Protein AF-C5LH92-F1 (afdb_monomer_lite)

InterPro domains:
  IPR007130 Diacylglycerol acyltransferase [PF03982] (2-164)

Secondary structure (DSSP, 8-state):
-HHHHHHTT-----HHHHHHHHHTT------S-HHHHTTSPP-SSEEEE--SS--HHHHHHHHTTS--B--EEEESHHHHS-B--TTHHHHHHHHHHH----PPBS-SSPPP----EEEE-PPBPPPTT--HHHHHHHHHHHHHHHHHHHGGGSTTTTTPEEEE-

Foldseek 3Di:
DVVVCVVVVNDDPDLVGLLVCVVVVDDDDDDQCPLPLLLDAQDLAAREDEQLPDLSVLVSCVVSPQHWDKAKDWPQPCVQARFDCPVSVVQVVCCVPVVDRDGDGPDPDGDPRDRGDMDIFDIHGDDPPDDSVNSSVVNVVRNQCSLVVCQCVGPSRVRYYYHYD

pLDDT: mean 87.43, std 8.65, range [61.41, 97.62]

Organism: Perkinsus marinus (strain ATCC 50983 / TXsc) (NCBI:txid423536)

Radius of gyration: 17.21 Å; chains: 1; bounding box: 37×38×48 Å

Sequence (165 aa):
MRELWLALGVIDAGRATCMRALQQGYSLTLVLGGTKEQLIPYSPTHDTIVCKSRRGFIYLARDAGKIPIVPCYCFGEQITYETSDFMLPLRQWLQHNLGLGMPLPKSVRPKHLKDFVVVVGAPLTWGEDDTVETMHAKYVSAVHDLFYKNRERYPDYAKRELVIQ

Structure (mmCIF, N/CA/C/O backbone):
data_AF-C5LH92-F1
#
_entry.id   AF-C5LH92-F1
#
loop_
_atom_site.group_PDB
_atom_site.id
_atom_site.type_symbol
_atom_site.label_atom_id
_atom_site.label_alt_id
_atom_site.label_comp_id
_atom_site.label_asym_id
_atom_site.label_entity_id
_atom_site.label_seq_id
_atom_site.pdbx_PDB_ins_code
_atom_site.Cartn_x
_atom_site.Cartn_y
_atom_site.Cartn_z
_atom_site.occupancy
_atom_site.B_iso_or_equiv
_atom_site.auth_seq_id
_atom_site.auth_comp_id
_atom_site.auth_asym_id
_atom_site.auth_atom_id
_atom_site.pdbx_PDB_model_num
ATOM 1 N N . MET A 1 1 ? -14.824 18.394 -11.584 1.00 61.41 1 MET A N 1
ATOM 2 C CA . MET A 1 1 ? -13.866 17.382 -11.082 1.00 61.41 1 MET A CA 1
ATOM 3 C C . MET A 1 1 ? -14.300 16.836 -9.727 1.00 61.41 1 MET A C 1
ATOM 5 O O . MET A 1 1 ? -14.717 15.694 -9.704 1.00 61.41 1 MET A O 1
ATOM 9 N N . ARG A 1 2 ? -14.304 17.617 -8.631 1.00 79.31 2 ARG A N 1
ATOM 10 C CA . ARG A 1 2 ? -14.705 17.116 -7.294 1.00 79.31 2 ARG A CA 1
ATOM 11 C C . ARG A 1 2 ? -16.082 16.439 -7.259 1.00 79.31 2 ARG A C 1
ATOM 13 O O . ARG A 1 2 ? -16.172 15.309 -6.809 1.00 79.31 2 ARG A O 1
ATOM 20 N N . GLU A 1 3 ? -17.122 17.098 -7.768 1.00 78.06 3 GLU A N 1
ATOM 21 C CA . GLU A 1 3 ? -18.490 16.543 -7.744 1.00 78.06 3 GLU A CA 1
ATOM 22 C C . GLU A 1 3 ? -18.627 15.254 -8.567 1.00 78.06 3 GLU A C 1
ATOM 24 O O . GLU A 1 3 ? -19.363 14.353 -8.188 1.00 78.06 3 GLU A O 1
ATOM 29 N N . LEU A 1 4 ? -17.855 15.123 -9.652 1.00 83.81 4 LEU A N 1
ATOM 30 C CA . LEU A 1 4 ? -17.790 13.884 -10.431 1.00 83.81 4 LEU A CA 1
ATOM 31 C C . LEU A 1 4 ? -17.155 12.753 -9.611 1.00 83.81 4 LEU A C 1
ATOM 33 O O . LEU A 1 4 ? -17.677 11.647 -9.591 1.00 83.81 4 LEU A O 1
ATOM 37 N N . TRP A 1 5 ? -16.057 13.034 -8.906 1.00 82.69 5 TRP A N 1
ATOM 38 C CA . TRP A 1 5 ? -15.400 12.065 -8.026 1.00 82.69 5 TRP A CA 1
ATOM 39 C C . TRP A 1 5 ? -16.310 11.625 -6.877 1.00 82.69 5 TRP A C 1
ATOM 41 O O . TRP A 1 5 ? -16.432 10.429 -6.637 1.00 82.69 5 TRP A O 1
ATOM 51 N N . LEU A 1 6 ? -17.022 12.561 -6.243 1.00 83.62 6 LEU A N 1
ATOM 52 C CA . LEU A 1 6 ? -18.004 12.245 -5.203 1.00 83.62 6 LEU A CA 1
ATOM 53 C C . LEU A 1 6 ? -19.165 11.402 -5.747 1.00 83.62 6 LEU A C 1
ATOM 55 O O . LEU A 1 6 ? -19.565 10.441 -5.097 1.00 83.62 6 LEU A O 1
ATOM 59 N N . ALA A 1 7 ? -19.659 11.703 -6.953 1.00 81.88 7 ALA A N 1
ATOM 60 C CA 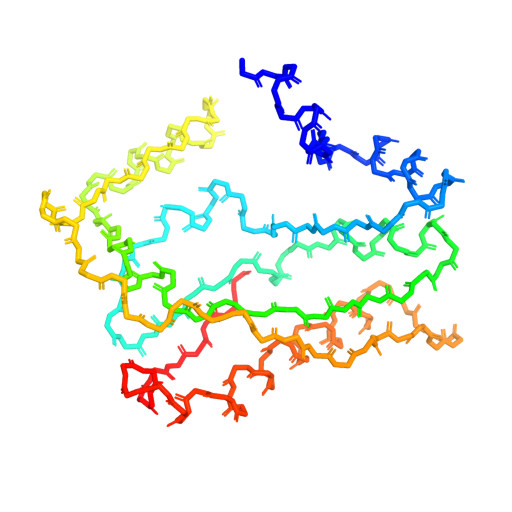. ALA A 1 7 ? -20.680 10.891 -7.617 1.00 81.88 7 ALA A CA 1
ATOM 61 C C . ALA A 1 7 ? -20.195 9.462 -7.929 1.00 81.88 7 ALA A C 1
ATOM 63 O O . ALA A 1 7 ? -20.995 8.532 -7.942 1.00 81.88 7 ALA A O 1
ATOM 64 N N . LEU A 1 8 ? -18.886 9.277 -8.130 1.00 86.06 8 LEU A N 1
ATOM 65 C CA . LEU A 1 8 ? -18.234 7.973 -8.295 1.00 86.06 8 LEU A CA 1
ATOM 66 C C . LEU A 1 8 ? -17.838 7.316 -6.956 1.00 86.06 8 LEU A C 1
ATOM 68 O O . LEU A 1 8 ? -17.176 6.281 -6.958 1.00 86.06 8 LEU A O 1
ATOM 72 N N . GLY A 1 9 ? -18.213 7.905 -5.815 1.00 85.62 9 GLY A N 1
ATOM 73 C CA . GLY A 1 9 ? -17.897 7.386 -4.480 1.00 85.62 9 GLY A CA 1
ATOM 74 C C . GLY A 1 9 ? -16.463 7.654 -4.009 1.00 85.62 9 GLY A C 1
ATOM 75 O O . GLY A 1 9 ? -16.046 7.129 -2.979 1.00 85.62 9 GLY A O 1
ATOM 76 N N . VAL A 1 10 ? -15.697 8.476 -4.729 1.00 89.31 10 VAL A N 1
ATOM 77 C CA . VAL A 1 10 ? -14.345 8.875 -4.331 1.00 89.31 10 VAL A CA 1
ATOM 78 C C . VAL A 1 10 ? -14.432 10.021 -3.331 1.00 89.31 10 VAL A C 1
ATOM 80 O O . VAL A 1 10 ? -14.891 11.120 -3.646 1.00 89.31 10 VAL A O 1
ATOM 83 N N . ILE A 1 11 ? -13.955 9.758 -2.119 1.00 91.19 11 ILE A N 1
ATOM 84 C CA . ILE A 1 11 ? -13.931 10.703 -1.002 1.00 91.19 11 ILE A CA 1
ATOM 85 C C . ILE A 1 11 ? -12.496 11.120 -0.671 1.00 91.19 11 ILE A C 1
ATOM 87 O O . ILE A 1 11 ? -11.529 10.475 -1.075 1.00 91.19 11 ILE A O 1
ATOM 91 N N . ASP A 1 12 ? -12.356 12.207 0.085 1.00 88.44 12 ASP A N 1
ATOM 92 C CA . ASP A 1 12 ? -11.061 12.621 0.619 1.00 88.44 12 ASP A CA 1
ATOM 93 C C . ASP A 1 12 ? -10.477 11.545 1.555 1.00 88.44 12 ASP A C 1
ATOM 95 O O . ASP A 1 12 ? -11.186 10.995 2.400 1.00 88.44 12 ASP A O 1
ATOM 99 N N . ALA A 1 13 ? -9.174 11.273 1.427 1.00 87.31 13 ALA A N 1
ATOM 100 C CA . ALA A 1 13 ? -8.470 10.259 2.219 1.00 87.31 13 ALA A CA 1
ATOM 101 C C . ALA A 1 13 ? -8.161 10.712 3.664 1.00 87.31 13 ALA A C 1
ATOM 103 O O . ALA A 1 13 ? -7.452 10.024 4.407 1.00 87.31 13 ALA A O 1
ATOM 104 N N . GLY A 1 14 ? -8.665 11.876 4.076 1.00 90.75 14 GLY A N 1
ATOM 105 C CA . GLY A 1 14 ? -8.557 12.396 5.425 1.00 90.75 14 GLY A CA 1
ATOM 106 C C . GLY A 1 14 ? -9.228 11.482 6.444 1.00 90.75 14 GLY A C 1
ATOM 107 O O . GLY A 1 14 ? -10.329 10.965 6.252 1.00 90.75 14 GLY A O 1
ATOM 108 N N . ARG A 1 15 ? -8.569 11.316 7.592 1.00 92.94 15 ARG A N 1
ATOM 109 C CA . ARG A 1 15 ? -8.987 10.387 8.650 1.00 92.94 15 ARG A CA 1
ATOM 110 C C . ARG A 1 15 ? -10.444 10.570 9.089 1.00 92.94 15 ARG A C 1
ATOM 112 O O . ARG A 1 15 ? -11.136 9.577 9.277 1.00 92.94 15 ARG A O 1
ATOM 119 N N . ALA A 1 16 ? -10.907 11.811 9.256 1.00 94.19 16 ALA A N 1
ATOM 120 C CA . ALA A 1 16 ? -12.280 12.096 9.680 1.00 94.19 16 ALA A CA 1
ATOM 121 C C . ALA A 1 16 ? -13.314 11.652 8.631 1.00 94.19 16 ALA A C 1
ATOM 123 O O . ALA A 1 16 ? -14.342 11.074 8.981 1.00 94.19 16 ALA A O 1
ATOM 124 N N . THR A 1 17 ? -13.016 11.882 7.351 1.00 94.50 17 THR A N 1
ATOM 125 C CA . THR A 1 17 ? -13.855 11.479 6.216 1.00 94.50 17 THR A CA 1
ATOM 126 C C . THR A 1 17 ? -13.931 9.960 6.119 1.00 94.50 17 THR A C 1
ATOM 128 O O . THR A 1 17 ? -15.026 9.399 6.096 1.00 94.50 17 THR A O 1
ATOM 131 N N . CYS A 1 18 ? -12.779 9.289 6.172 1.00 95.62 18 CYS A N 1
ATOM 132 C CA . CYS A 1 18 ? -12.702 7.833 6.170 1.00 95.62 18 CYS A CA 1
ATOM 133 C C . CYS A 1 18 ? -13.447 7.215 7.364 1.00 95.62 18 CYS A C 1
ATOM 135 O O . CYS A 1 18 ? -14.227 6.285 7.186 1.00 95.62 18 CYS A O 1
ATOM 137 N N . MET A 1 19 ? -13.265 7.749 8.577 1.00 95.81 19 MET A N 1
ATOM 138 C CA . MET A 1 19 ? -13.954 7.241 9.767 1.00 95.81 19 MET A CA 1
ATOM 139 C C . MET A 1 19 ? -15.475 7.369 9.641 1.00 95.81 19 MET A C 1
ATOM 141 O O . MET A 1 19 ? -16.197 6.428 9.955 1.00 95.81 19 MET A O 1
ATOM 145 N N . ARG A 1 20 ? -15.968 8.504 9.127 1.00 95.50 20 ARG A N 1
ATOM 146 C CA . ARG A 1 20 ? -17.402 8.704 8.882 1.00 95.50 20 ARG A CA 1
ATOM 147 C C . ARG A 1 20 ? -17.952 7.683 7.887 1.00 95.50 20 ARG A C 1
ATOM 149 O O . ARG A 1 20 ? -19.006 7.114 8.141 1.00 95.50 20 ARG A O 1
ATOM 156 N N . ALA A 1 21 ? -17.243 7.438 6.786 1.00 95.50 21 ALA A N 1
ATOM 157 C CA . ALA A 1 21 ? -17.661 6.454 5.791 1.00 95.50 21 ALA A CA 1
ATOM 158 C C . ALA A 1 21 ? -17.733 5.034 6.386 1.00 95.50 21 ALA A C 1
ATOM 160 O O . ALA A 1 21 ? -18.728 4.339 6.187 1.00 95.50 21 ALA A O 1
ATOM 161 N N . LEU A 1 22 ? -16.739 4.636 7.190 1.00 95.44 22 LEU A N 1
ATOM 162 C CA . LEU A 1 22 ? -16.749 3.347 7.896 1.00 95.44 22 LEU A CA 1
ATOM 163 C C . LEU A 1 22 ? -17.920 3.241 8.885 1.00 95.44 22 LEU A C 1
ATOM 165 O O . LEU A 1 22 ? -18.612 2.228 8.912 1.00 95.44 22 LEU A O 1
ATOM 169 N N . GLN A 1 23 ? -18.195 4.298 9.657 1.00 93.94 23 GLN A N 1
ATOM 170 C CA . GLN A 1 23 ? -19.330 4.350 10.592 1.00 93.94 23 GLN A CA 1
ATOM 171 C C . GLN A 1 23 ? -20.692 4.266 9.890 1.00 93.94 23 GLN A C 1
ATOM 173 O O . GLN A 1 23 ? -21.656 3.779 10.471 1.00 93.94 23 GLN A O 1
ATOM 178 N N . GLN A 1 24 ? -20.775 4.724 8.641 1.00 94.88 24 GLN A N 1
ATOM 179 C CA . GLN A 1 24 ? -21.964 4.606 7.796 1.00 94.88 24 GLN A CA 1
ATOM 180 C C . GLN A 1 24 ? -22.111 3.218 7.145 1.00 94.88 24 GLN A C 1
ATOM 182 O O . GLN A 1 24 ? -23.078 2.992 6.423 1.00 94.88 24 GLN A O 1
ATOM 187 N N . GLY A 1 25 ? -21.182 2.291 7.399 1.00 93.50 25 GLY A N 1
ATOM 188 C CA . GLY A 1 25 ? -21.225 0.920 6.888 1.00 93.50 25 GLY A CA 1
ATOM 189 C C . GLY A 1 25 ? -20.577 0.728 5.515 1.00 93.50 25 GLY A C 1
ATOM 190 O O . GLY A 1 25 ? -20.711 -0.347 4.934 1.00 93.50 25 GLY A O 1
ATOM 191 N N . TYR A 1 26 ? -19.869 1.729 4.984 1.00 94.94 26 TYR A N 1
ATOM 192 C CA . TYR A 1 26 ? -19.137 1.579 3.726 1.00 94.94 26 TYR A CA 1
ATOM 193 C C . TYR A 1 26 ? -17.801 0.861 3.929 1.00 94.94 26 TYR A C 1
ATOM 195 O O . TYR A 1 26 ? -17.106 1.065 4.924 1.00 94.94 26 TYR A O 1
ATOM 203 N N . SER A 1 27 ? -17.390 0.078 2.933 1.00 94.00 27 SER A N 1
ATOM 204 C CA . SER A 1 27 ? -16.009 -0.392 2.796 1.00 94.00 27 SER A CA 1
ATOM 205 C C . SER A 1 27 ? -15.127 0.688 2.167 1.00 94.00 27 SER A C 1
ATOM 207 O O . SER A 1 27 ? -15.586 1.427 1.296 1.00 94.00 27 SER A O 1
ATOM 209 N N . LEU A 1 28 ? -13.847 0.738 2.539 1.00 94.75 28 LEU A N 1
ATOM 210 C CA . LEU A 1 28 ? -12.882 1.682 1.972 1.00 94.75 28 LEU A CA 1
ATOM 211 C C . LEU A 1 28 ? -11.779 0.974 1.186 1.00 94.75 28 LEU A C 1
ATOM 213 O O . LEU A 1 28 ? -11.215 -0.020 1.641 1.00 94.75 28 LEU A O 1
ATOM 217 N N . THR A 1 29 ? -11.408 1.559 0.050 1.00 94.00 29 THR A N 1
ATOM 218 C CA . THR A 1 29 ? -10.192 1.217 -0.696 1.00 94.00 29 THR A CA 1
ATOM 219 C C . THR A 1 29 ? -9.220 2.385 -0.604 1.00 94.00 29 THR A C 1
ATOM 221 O O . THR A 1 29 ? -9.574 3.518 -0.924 1.00 94.00 29 THR A O 1
ATOM 224 N N . LEU A 1 30 ? -7.994 2.117 -0.153 1.00 91.81 30 LEU A N 1
ATOM 225 C CA . LEU A 1 30 ? -6.955 3.130 0.025 1.00 91.81 30 LEU A CA 1
ATOM 226 C C . LEU A 1 30 ? -5.763 2.828 -0.880 1.00 91.81 30 LEU A C 1
ATOM 228 O O . LEU A 1 30 ? -5.185 1.746 -0.811 1.00 91.81 30 LEU A O 1
ATOM 232 N N . VAL A 1 31 ? -5.363 3.816 -1.679 1.00 88.31 31 VAL A N 1
ATOM 233 C CA . VAL A 1 31 ? -4.137 3.768 -2.486 1.00 88.31 31 VAL A CA 1
ATOM 234 C C . VAL A 1 31 ? -3.005 4.387 -1.662 1.00 88.31 31 VAL A C 1
ATOM 236 O O . VAL A 1 31 ? -2.980 5.598 -1.442 1.00 88.31 31 VAL A O 1
ATOM 239 N N . LEU A 1 32 ? -2.101 3.553 -1.134 1.00 84.62 32 LEU A N 1
ATOM 240 C CA . LEU A 1 32 ? -1.139 3.956 -0.093 1.00 84.62 32 LEU A CA 1
ATOM 241 C C . LEU A 1 32 ? -0.000 4.861 -0.593 1.00 84.62 32 LEU A C 1
ATOM 243 O O . LEU A 1 32 ? 0.519 5.678 0.178 1.00 84.62 32 LEU A O 1
ATOM 247 N N . GLY A 1 33 ? 0.366 4.758 -1.870 1.00 71.62 33 GLY A N 1
ATOM 248 C CA . GLY A 1 33 ? 1.478 5.504 -2.448 1.00 71.62 33 GLY A CA 1
ATOM 249 C C . GLY A 1 33 ? 1.329 7.006 -2.477 1.00 71.62 33 GLY A C 1
ATOM 250 O O . GLY A 1 33 ? 2.270 7.753 -2.167 1.00 71.62 33 GLY A O 1
ATOM 251 N N . GLY A 1 34 ? 0.133 7.453 -2.861 1.00 76.12 34 GLY A N 1
ATOM 252 C CA . GLY A 1 34 ? -0.133 8.841 -3.212 1.00 76.12 34 GLY A CA 1
ATOM 253 C C . GLY A 1 34 ? 0.903 9.391 -4.199 1.00 76.12 34 GLY A C 1
ATOM 254 O O . GLY A 1 34 ? 1.441 8.685 -5.046 1.00 76.12 34 GLY A O 1
ATOM 255 N N . THR A 1 35 ? 1.250 10.665 -4.041 1.00 68.81 35 THR A N 1
ATOM 256 C CA . THR A 1 35 ? 2.187 11.354 -4.943 1.00 68.81 35 THR A CA 1
ATOM 257 C C . THR A 1 35 ? 3.636 10.868 -4.835 1.00 68.81 35 THR A C 1
ATOM 259 O O . THR A 1 35 ? 4.434 11.176 -5.714 1.00 68.81 35 THR A O 1
ATOM 262 N N . LYS A 1 36 ? 4.007 10.128 -3.774 1.00 71.50 36 LYS A N 1
ATOM 263 C CA . LYS A 1 36 ? 5.378 9.610 -3.615 1.00 71.50 36 LYS A CA 1
ATOM 264 C C . LYS A 1 36 ? 5.649 8.453 -4.569 1.00 71.50 36 LYS A C 1
ATOM 266 O O . LYS A 1 36 ? 6.692 8.466 -5.210 1.00 71.50 36 LYS A O 1
ATOM 271 N N . GLU A 1 37 ? 4.714 7.510 -4.696 1.00 76.69 37 GLU A N 1
ATOM 272 C CA . GLU A 1 37 ? 4.848 6.402 -5.656 1.00 76.69 37 GLU A CA 1
ATOM 273 C C . GLU A 1 37 ? 4.918 6.911 -7.097 1.00 76.69 37 GLU A C 1
ATOM 275 O O . GLU A 1 37 ? 5.733 6.436 -7.876 1.00 76.69 37 GLU A O 1
ATOM 280 N N . GLN A 1 38 ? 4.173 7.970 -7.427 1.00 72.25 38 GLN A N 1
ATOM 281 C CA . GLN A 1 38 ? 4.198 8.579 -8.763 1.00 72.25 38 GLN A CA 1
ATOM 282 C C . GLN A 1 38 ? 5.566 9.148 -9.168 1.00 72.25 38 GLN A C 1
ATOM 284 O O . GLN A 1 38 ? 5.832 9.329 -10.354 1.00 72.25 38 GLN A O 1
ATOM 289 N N . LEU A 1 39 ? 6.425 9.479 -8.202 1.00 77.12 39 LEU A N 1
ATOM 290 C CA . LEU A 1 39 ? 7.766 10.000 -8.465 1.00 77.12 39 LEU A CA 1
ATOM 291 C C . LEU A 1 39 ? 8.840 8.916 -8.474 1.00 77.12 39 LEU A C 1
ATOM 293 O O . LEU A 1 39 ? 9.995 9.236 -8.750 1.00 77.12 39 LEU A O 1
ATOM 297 N N . ILE A 1 40 ? 8.489 7.663 -8.184 1.00 82.06 40 ILE A N 1
ATOM 298 C CA . ILE A 1 40 ? 9.424 6.547 -8.270 1.00 82.06 40 ILE A CA 1
ATOM 299 C C . ILE A 1 40 ? 9.780 6.345 -9.745 1.00 82.06 40 ILE A C 1
ATOM 301 O O . ILE A 1 40 ? 8.885 6.107 -10.562 1.00 82.06 40 ILE A O 1
ATOM 305 N N . PRO A 1 41 ? 11.067 6.452 -10.119 1.00 82.38 41 PRO A N 1
ATOM 306 C CA . PRO A 1 41 ? 11.488 6.162 -11.477 1.00 82.38 41 PRO A CA 1
ATOM 307 C C . PRO A 1 41 ? 11.249 4.697 -11.815 1.00 82.38 41 PRO A C 1
ATOM 309 O O . PRO A 1 41 ? 11.450 3.809 -10.986 1.00 82.38 41 PRO A O 1
ATOM 312 N N . TYR A 1 42 ? 10.878 4.443 -13.063 1.00 84.38 42 TYR A N 1
ATOM 313 C CA . TYR A 1 42 ? 10.721 3.086 -13.551 1.00 84.38 42 TYR A CA 1
ATOM 314 C C . TYR A 1 42 ? 12.033 2.306 -13.453 1.00 84.38 42 TYR A C 1
ATOM 316 O O . TYR A 1 42 ? 13.072 2.742 -13.961 1.00 84.38 42 TYR A O 1
ATOM 324 N N . SER A 1 43 ? 11.946 1.103 -12.894 1.00 84.56 43 SER A N 1
ATOM 325 C CA . SER A 1 43 ? 13.027 0.129 -12.891 1.00 84.56 43 SER A CA 1
ATOM 326 C C . SER A 1 43 ? 12.638 -1.112 -13.702 1.00 84.56 43 SER A C 1
ATOM 328 O O . SER A 1 43 ? 11.515 -1.610 -13.587 1.00 84.56 43 SER A O 1
ATOM 330 N N . PRO A 1 44 ? 13.547 -1.655 -14.534 1.00 84.12 44 PRO A N 1
ATOM 331 C CA . PRO A 1 44 ? 13.315 -2.920 -15.220 1.00 84.12 44 PRO A CA 1
ATOM 332 C C . PRO A 1 44 ? 13.539 -4.144 -14.315 1.00 84.12 44 PRO A C 1
ATOM 334 O O . PRO A 1 44 ? 13.113 -5.236 -14.680 1.00 84.12 44 PRO A O 1
ATOM 337 N N . THR A 1 45 ? 14.216 -3.990 -13.170 1.00 87.88 45 THR A N 1
ATOM 338 C CA . THR A 1 45 ? 14.630 -5.114 -12.307 1.00 87.88 45 THR A CA 1
ATOM 339 C C . THR A 1 45 ? 13.782 -5.276 -11.057 1.00 87.88 45 THR A C 1
ATOM 341 O O . THR A 1 45 ? 13.765 -6.353 -10.470 1.00 87.88 45 THR A O 1
ATOM 344 N N . HIS A 1 46 ? 13.069 -4.236 -10.639 1.00 89.06 46 HIS A N 1
ATOM 345 C CA . HIS A 1 46 ? 12.250 -4.288 -9.440 1.00 89.06 46 HIS A CA 1
ATOM 346 C C . HIS A 1 46 ? 11.028 -3.390 -9.569 1.00 89.06 46 HIS A C 1
ATOM 348 O O . HIS A 1 46 ? 11.035 -2.424 -10.328 1.00 89.06 46 HIS A O 1
ATOM 354 N N . ASP A 1 47 ? 9.994 -3.731 -8.816 1.00 89.31 47 ASP A N 1
ATOM 355 C CA . ASP A 1 47 ? 8.847 -2.874 -8.563 1.00 89.31 47 ASP A CA 1
ATOM 356 C C . ASP A 1 47 ? 8.992 -2.263 -7.163 1.00 89.31 47 ASP A C 1
ATOM 358 O O . ASP A 1 47 ? 9.555 -2.900 -6.269 1.00 89.31 47 ASP A O 1
ATOM 362 N N . THR A 1 48 ? 8.541 -1.026 -6.966 1.00 88.94 48 THR A N 1
ATOM 363 C CA . THR A 1 48 ? 8.661 -0.340 -5.671 1.00 88.94 48 THR A CA 1
ATOM 364 C C . THR A 1 48 ? 7.313 0.176 -5.213 1.00 88.94 48 THR A C 1
ATOM 366 O O . THR A 1 48 ? 6.688 0.978 -5.904 1.00 88.94 48 THR A O 1
ATOM 369 N N . ILE A 1 49 ? 6.925 -0.214 -4.001 1.00 89.44 49 ILE A N 1
ATOM 370 C CA . ILE A 1 49 ? 5.722 0.274 -3.322 1.00 89.44 49 ILE A CA 1
ATOM 371 C C . ILE A 1 49 ? 6.097 1.014 -2.039 1.00 89.44 49 ILE A C 1
ATOM 373 O O . ILE A 1 49 ? 7.085 0.685 -1.381 1.00 89.44 49 ILE A O 1
ATOM 377 N N . VAL A 1 50 ? 5.294 2.004 -1.657 1.00 85.75 50 VAL A N 1
ATOM 378 C CA . VAL A 1 50 ? 5.504 2.849 -0.478 1.00 85.75 50 VAL A CA 1
ATOM 379 C C . VAL A 1 50 ? 4.457 2.510 0.573 1.00 85.75 50 VAL A C 1
ATOM 381 O O . VAL A 1 50 ? 3.443 3.194 0.730 1.00 85.75 50 VAL A O 1
ATOM 384 N N . CYS A 1 51 ? 4.711 1.453 1.340 1.00 87.00 51 CYS A N 1
ATOM 385 C CA . CYS A 1 51 ? 3.845 1.060 2.451 1.00 87.00 51 CYS A CA 1
ATOM 386 C C . CYS A 1 51 ? 4.581 0.805 3.774 1.00 87.00 51 CYS A C 1
ATOM 388 O O . CYS A 1 51 ? 3.926 0.746 4.814 1.00 87.00 51 CYS A O 1
ATOM 390 N N . LYS A 1 52 ? 5.920 0.755 3.800 1.00 86.56 52 LYS A N 1
ATOM 391 C CA . LYS A 1 52 ? 6.719 0.471 5.008 1.00 86.56 52 LYS A CA 1
ATOM 392 C C . LYS A 1 52 ? 6.561 1.550 6.076 1.00 86.56 52 LYS A C 1
ATOM 394 O O . LYS A 1 52 ? 6.444 1.252 7.262 1.00 86.56 52 LYS A O 1
ATOM 399 N N . SER A 1 53 ? 6.552 2.815 5.664 1.00 85.50 53 SER A N 1
ATOM 400 C CA . SER A 1 53 ? 6.396 3.964 6.570 1.00 85.50 53 SER A CA 1
ATOM 401 C C . SER A 1 53 ? 4.935 4.391 6.771 1.00 85.50 53 SER A C 1
ATOM 403 O O . SER A 1 53 ? 4.624 5.173 7.672 1.00 85.50 53 SER A O 1
ATOM 405 N N . ARG A 1 54 ? 4.005 3.878 5.955 1.00 88.31 54 ARG A N 1
ATOM 406 C CA . ARG A 1 54 ? 2.589 4.265 5.971 1.00 88.31 54 ARG A CA 1
ATOM 407 C C . ARG A 1 54 ? 1.821 3.394 6.961 1.00 88.31 54 ARG A C 1
ATOM 409 O O . ARG A 1 54 ? 1.496 2.257 6.662 1.00 88.31 54 ARG A O 1
ATOM 416 N N . ARG A 1 55 ? 1.477 3.942 8.129 1.00 93.06 55 ARG A N 1
ATOM 417 C CA . ARG A 1 55 ? 0.686 3.223 9.155 1.00 93.06 55 ARG A CA 1
ATOM 418 C C . ARG A 1 55 ? -0.720 3.780 9.373 1.00 93.06 55 ARG A C 1
ATOM 420 O O . ARG A 1 55 ? -1.515 3.179 10.086 1.00 93.06 55 ARG A O 1
ATOM 427 N N . GLY A 1 56 ? -1.053 4.915 8.753 1.00 93.06 56 GLY A N 1
ATOM 428 C CA . GLY A 1 56 ? -2.315 5.632 8.985 1.00 93.06 56 GLY A CA 1
ATOM 429 C C . GLY A 1 56 ? -3.571 4.783 8.766 1.00 93.06 56 GLY A C 1
ATOM 430 O O . GLY A 1 56 ? -4.515 4.886 9.545 1.00 93.06 56 GLY A O 1
ATOM 431 N N . PHE A 1 57 ? -3.562 3.904 7.761 1.00 93.94 57 PHE A N 1
ATOM 432 C CA . PHE A 1 57 ? -4.685 3.008 7.476 1.00 93.94 57 PHE A CA 1
ATOM 433 C C . PHE A 1 57 ? -4.859 1.909 8.536 1.00 93.94 57 PHE A C 1
ATOM 435 O O . PHE A 1 57 ? -5.987 1.534 8.838 1.00 93.94 57 PHE A O 1
ATOM 442 N N . ILE A 1 58 ? -3.768 1.450 9.158 1.00 96.19 58 ILE A N 1
ATOM 443 C CA . ILE A 1 58 ? -3.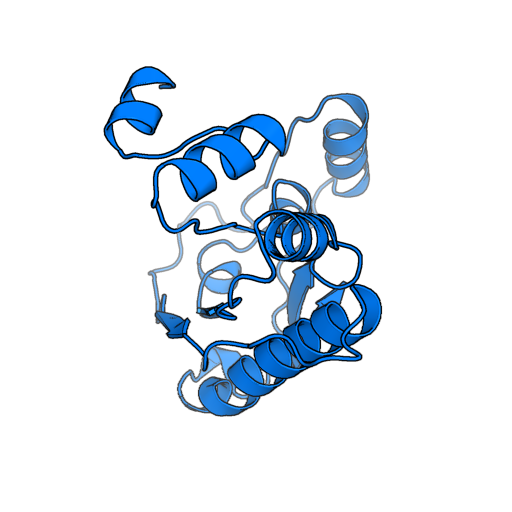817 0.492 10.270 1.00 96.19 58 ILE A CA 1
ATOM 444 C C . ILE A 1 58 ? -4.412 1.165 11.511 1.00 96.19 58 ILE A C 1
ATOM 446 O O . ILE A 1 58 ? -5.302 0.604 12.145 1.00 96.19 58 ILE A O 1
ATOM 450 N N . TYR A 1 59 ? -3.978 2.394 11.830 1.00 96.12 59 TYR A N 1
ATOM 451 C CA . TYR A 1 59 ? -4.592 3.187 12.902 1.00 96.12 59 TYR A CA 1
ATOM 452 C C . TYR A 1 59 ? -6.084 3.413 12.638 1.00 96.12 59 TYR A C 1
ATOM 454 O O . TYR A 1 59 ? -6.896 3.243 13.538 1.00 96.12 59 TYR A O 1
ATOM 462 N N . LEU A 1 60 ? -6.457 3.768 11.404 1.00 96.00 60 LEU A N 1
ATOM 463 C CA . LEU A 1 60 ? -7.855 3.943 11.014 1.00 96.00 60 LEU A CA 1
ATOM 464 C C . LEU A 1 60 ? -8.668 2.663 11.253 1.00 96.00 60 LEU A C 1
ATOM 466 O O . LEU A 1 60 ? -9.711 2.730 11.892 1.00 96.00 60 LEU A O 1
ATOM 470 N N . ALA A 1 61 ? -8.179 1.512 10.786 1.00 95.88 61 ALA A N 1
ATOM 471 C CA . ALA A 1 61 ? -8.867 0.233 10.935 1.00 95.88 61 ALA A CA 1
ATOM 472 C C . ALA A 1 61 ? -8.991 -0.208 12.404 1.00 95.88 61 ALA A C 1
ATOM 474 O O . ALA A 1 61 ? -10.040 -0.705 12.814 1.00 95.88 61 ALA A O 1
ATOM 475 N N . ARG A 1 62 ? -7.950 0.024 13.217 1.00 96.50 62 ARG A N 1
ATOM 476 C CA . ARG A 1 62 ? -7.988 -0.201 14.669 1.00 96.50 62 ARG A CA 1
ATOM 477 C C . ARG A 1 62 ? -9.090 0.631 15.315 1.00 96.50 62 ARG A C 1
ATOM 479 O O . ARG A 1 62 ? -9.933 0.097 16.030 1.00 96.50 62 ARG A O 1
ATOM 486 N N . ASP A 1 63 ? -9.076 1.933 15.046 1.00 95.56 63 ASP A N 1
ATOM 487 C CA . ASP A 1 63 ? -9.945 2.907 15.706 1.00 95.56 63 ASP A CA 1
ATOM 488 C C . ASP A 1 63 ? -11.397 2.822 15.214 1.00 95.56 63 ASP A C 1
ATOM 490 O O . ASP A 1 63 ? -12.310 3.227 15.926 1.00 95.56 63 ASP A O 1
ATOM 494 N N . ALA A 1 64 ? -11.620 2.247 14.030 1.00 95.00 64 ALA A N 1
ATOM 495 C CA . ALA A 1 64 ? -12.941 1.917 13.499 1.00 95.00 64 ALA A CA 1
ATOM 496 C C . ALA A 1 64 ? -13.532 0.621 14.092 1.00 95.00 64 ALA A C 1
ATOM 498 O O . ALA A 1 64 ? -14.539 0.128 13.592 1.00 95.00 64 ALA A O 1
ATOM 499 N N . GLY A 1 65 ? -12.918 0.062 15.142 1.00 94.69 65 GLY A N 1
ATOM 500 C CA . GLY A 1 65 ? -13.392 -1.148 15.816 1.00 94.69 65 GLY A CA 1
ATOM 501 C C . GLY A 1 65 ? -12.686 -2.425 15.367 1.00 94.69 65 GLY A C 1
ATOM 502 O O . GLY A 1 65 ? -13.334 -3.460 15.249 1.00 94.69 65 GLY A O 1
ATOM 503 N N . LYS A 1 66 ? -11.369 -2.363 15.117 1.00 95.19 66 LYS A N 1
ATOM 504 C CA . LYS A 1 66 ? -10.552 -3.512 14.679 1.00 95.19 66 LYS A CA 1
ATOM 505 C C . LYS A 1 66 ? -11.135 -4.204 13.432 1.00 95.19 66 LYS A C 1
ATOM 507 O O . LYS A 1 66 ? -11.284 -5.425 13.384 1.00 95.19 66 LYS A O 1
ATOM 512 N N . ILE A 1 67 ? -11.455 -3.422 12.401 1.00 96.06 67 ILE A N 1
ATOM 513 C CA . ILE A 1 67 ? -11.998 -3.973 11.150 1.00 96.06 67 ILE A CA 1
ATOM 514 C C . ILE A 1 67 ? -10.923 -4.735 10.351 1.00 96.06 67 ILE A C 1
ATOM 516 O O . ILE A 1 67 ? -9.749 -4.347 10.395 1.00 96.06 67 ILE A O 1
ATOM 520 N N . PRO A 1 68 ? -11.290 -5.791 9.599 1.00 96.88 68 PRO A N 1
ATOM 521 C CA . PRO A 1 68 ? -10.342 -6.533 8.775 1.00 96.88 68 PRO A CA 1
ATOM 522 C C . PRO A 1 68 ? -9.723 -5.681 7.663 1.00 96.88 68 PRO A C 1
ATOM 524 O O . PRO A 1 68 ? -10.373 -4.795 7.107 1.00 96.88 68 PRO A O 1
ATOM 527 N N . ILE A 1 69 ? -8.479 -5.989 7.299 1.00 97.25 69 ILE A N 1
ATOM 528 C CA . ILE A 1 69 ? -7.742 -5.296 6.235 1.00 97.25 69 ILE A CA 1
ATOM 529 C C . ILE A 1 69 ? -7.435 -6.282 5.117 1.00 97.25 69 ILE A C 1
ATOM 531 O O . ILE A 1 69 ? -6.828 -7.320 5.357 1.00 97.25 69 ILE A O 1
ATOM 535 N N . VAL A 1 70 ? -7.814 -5.953 3.885 1.00 97.62 70 VAL A N 1
ATOM 536 C CA . VAL A 1 70 ? -7.537 -6.801 2.720 1.00 97.62 70 VAL A CA 1
ATOM 537 C C . VAL A 1 70 ? -6.323 -6.244 1.964 1.00 97.62 70 VAL A C 1
ATOM 539 O O . VAL A 1 70 ? -6.394 -5.120 1.463 1.00 97.62 70 VAL A O 1
ATOM 542 N N . PRO A 1 71 ? -5.197 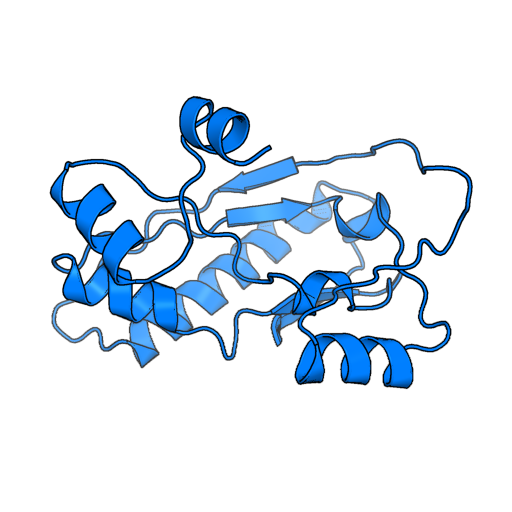-6.977 1.890 1.00 96.19 71 PRO A N 1
ATOM 543 C CA . PRO A 1 71 ? -4.046 -6.565 1.101 1.00 96.19 71 PRO A CA 1
ATOM 544 C C . PRO A 1 71 ? -4.326 -6.785 -0.387 1.00 96.19 71 PRO A C 1
ATOM 546 O O . PRO A 1 71 ? -4.803 -7.845 -0.795 1.00 96.19 71 PRO A O 1
ATOM 549 N N . CYS A 1 72 ? -3.993 -5.786 -1.198 1.00 95.00 72 CYS A N 1
ATOM 550 C CA . CYS A 1 72 ? -4.107 -5.836 -2.650 1.00 95.00 72 CYS A CA 1
ATOM 551 C C . CYS A 1 72 ? -2.787 -5.386 -3.273 1.00 95.00 72 CYS A C 1
ATOM 553 O O . CYS A 1 72 ? -2.105 -4.521 -2.721 1.00 95.00 72 CYS A O 1
ATOM 555 N N . TYR A 1 73 ? -2.452 -5.944 -4.432 1.00 93.44 73 TYR A N 1
ATOM 556 C CA . TYR A 1 73 ? -1.298 -5.528 -5.224 1.00 93.44 73 TYR A CA 1
ATOM 557 C C . TYR A 1 73 ? -1.687 -5.447 -6.703 1.00 93.44 73 TYR A C 1
ATOM 559 O O . TYR A 1 73 ? -2.431 -6.297 -7.191 1.00 93.44 73 TYR A O 1
ATOM 567 N N . CYS A 1 74 ? -1.207 -4.422 -7.406 1.00 91.00 74 CYS A N 1
ATOM 568 C CA . CYS A 1 74 ? -1.503 -4.195 -8.817 1.00 91.00 74 CYS A CA 1
ATOM 569 C C . CYS A 1 74 ? -0.257 -4.463 -9.668 1.00 91.00 74 CYS A C 1
ATOM 571 O O . CYS A 1 74 ? 0.750 -3.775 -9.529 1.00 91.00 74 CYS A O 1
ATOM 573 N N . PHE A 1 75 ? -0.331 -5.451 -10.558 1.00 90.00 75 PHE A N 1
ATOM 574 C CA . PHE A 1 75 ? 0.678 -5.687 -11.586 1.00 90.00 75 PHE A CA 1
ATOM 575 C C . PHE A 1 75 ? 0.413 -4.800 -12.807 1.00 90.00 75 PHE A C 1
ATOM 577 O O . PHE A 1 75 ? -0.732 -4.486 -13.125 1.00 90.00 75 PHE A O 1
ATOM 584 N N . GLY A 1 76 ? 1.480 -4.417 -13.508 1.00 84.12 76 GLY A N 1
ATOM 585 C CA . GLY A 1 76 ? 1.423 -3.714 -14.790 1.00 84.12 76 GLY A CA 1
ATOM 586 C C . GLY A 1 76 ? 1.415 -2.188 -14.690 1.00 84.12 76 GLY A C 1
ATOM 587 O O . GLY A 1 76 ? 1.621 -1.525 -15.709 1.00 84.12 76 GLY A O 1
ATOM 588 N N . GLU A 1 77 ? 1.248 -1.606 -13.497 1.00 79.62 77 GLU A N 1
ATOM 589 C CA . GLU A 1 77 ? 1.201 -0.147 -13.316 1.00 79.62 77 GLU A CA 1
ATOM 590 C C . GLU A 1 77 ? 2.508 0.531 -13.760 1.00 79.62 77 GLU A C 1
ATOM 592 O O . GLU A 1 77 ? 2.492 1.362 -14.671 1.00 79.62 77 GLU A O 1
ATOM 597 N N . GLN A 1 78 ? 3.652 0.130 -13.192 1.00 77.00 78 GLN A N 1
ATOM 598 C CA . GLN A 1 78 ? 4.954 0.735 -13.509 1.00 77.00 78 GLN A CA 1
ATOM 599 C C . GLN A 1 78 ? 5.405 0.492 -14.956 1.00 77.00 78 GLN A C 1
ATOM 601 O O . GLN A 1 78 ? 6.116 1.309 -15.536 1.00 77.00 78 GLN A O 1
ATOM 606 N N . ILE A 1 79 ? 5.007 -0.636 -15.551 1.00 78.31 79 ILE A N 1
ATOM 607 C CA . ILE A 1 79 ? 5.337 -0.973 -16.944 1.00 78.31 79 ILE A CA 1
ATOM 608 C C . ILE A 1 79 ? 4.517 -0.115 -17.909 1.00 78.31 79 ILE A C 1
ATOM 610 O O . ILE A 1 79 ? 5.024 0.323 -18.943 1.00 78.31 79 ILE A O 1
ATOM 614 N N . THR A 1 80 ? 3.250 0.126 -17.567 1.00 76.44 80 THR A N 1
ATOM 615 C CA . THR A 1 80 ? 2.359 0.986 -18.350 1.00 76.44 80 THR A CA 1
ATOM 616 C C . THR A 1 80 ? 2.824 2.437 -18.281 1.00 76.44 80 THR A C 1
ATOM 618 O O . THR A 1 80 ? 2.914 3.112 -19.309 1.00 76.44 80 THR A O 1
ATOM 621 N N . TYR A 1 81 ? 3.169 2.898 -17.079 1.00 75.00 81 TYR A N 1
ATOM 622 C CA . TYR A 1 81 ? 3.582 4.266 -16.804 1.00 75.00 81 TYR A CA 1
ATOM 623 C C . TYR A 1 81 ? 5.056 4.307 -16.413 1.00 75.00 81 TYR A C 1
ATOM 625 O O . TYR A 1 81 ? 5.408 4.485 -15.249 1.00 75.00 81 TYR A O 1
ATOM 633 N N . GLU A 1 82 ? 5.937 4.153 -17.405 1.00 79.62 82 GLU A N 1
ATOM 634 C CA . GLU A 1 82 ? 7.371 4.288 -17.161 1.00 79.62 82 GLU A CA 1
ATOM 635 C C . GLU A 1 82 ? 7.699 5.733 -16.766 1.00 79.62 82 GLU A C 1
ATOM 637 O O . GLU A 1 82 ? 7.752 6.619 -17.621 1.00 79.62 82 GLU A O 1
ATOM 642 N N . THR A 1 83 ? 7.933 5.988 -15.483 1.00 80.56 83 THR A N 1
ATOM 643 C CA . THR A 1 83 ? 8.319 7.316 -14.993 1.00 80.56 83 THR A CA 1
ATOM 644 C C . THR A 1 83 ? 9.815 7.548 -15.201 1.00 80.56 83 THR A C 1
ATOM 646 O O . THR A 1 83 ? 10.650 6.714 -14.848 1.00 80.56 83 THR A O 1
ATOM 649 N N . SER A 1 84 ? 10.172 8.694 -15.779 1.00 79.62 84 SER A N 1
ATOM 650 C CA . SER A 1 84 ? 11.558 9.132 -15.966 1.00 79.62 84 SER A CA 1
ATOM 651 C C . SER A 1 84 ? 12.193 9.583 -14.644 1.00 79.62 84 SER A C 1
ATOM 653 O O . SER A 1 84 ? 11.509 10.065 -13.741 1.00 79.62 84 SER A O 1
ATOM 655 N N . ASP A 1 85 ? 13.516 9.489 -14.548 1.00 81.75 85 ASP A N 1
ATOM 656 C CA . ASP A 1 85 ? 14.370 10.070 -13.506 1.00 81.75 85 ASP A CA 1
ATOM 657 C C . ASP A 1 85 ? 14.803 11.520 -13.812 1.00 81.75 85 ASP A C 1
ATOM 659 O O . ASP A 1 85 ? 15.424 12.180 -12.975 1.00 81.75 85 ASP A O 1
ATOM 663 N N . PHE A 1 86 ? 14.421 12.069 -14.969 1.00 81.25 86 PHE A N 1
ATOM 664 C CA . PHE A 1 86 ? 14.783 13.425 -15.373 1.00 81.25 86 PHE A CA 1
ATOM 665 C C . PHE A 1 86 ? 14.341 14.460 -14.329 1.00 81.25 86 PHE A C 1
ATOM 667 O O . PHE A 1 86 ? 13.181 14.478 -13.900 1.00 81.25 86 PHE A O 1
ATOM 674 N N . MET A 1 87 ? 15.276 15.312 -13.895 1.00 83.81 87 MET A N 1
ATOM 675 C CA . MET A 1 87 ? 15.061 16.355 -12.881 1.00 83.81 87 MET A CA 1
ATOM 676 C C . MET A 1 87 ? 14.384 15.844 -11.593 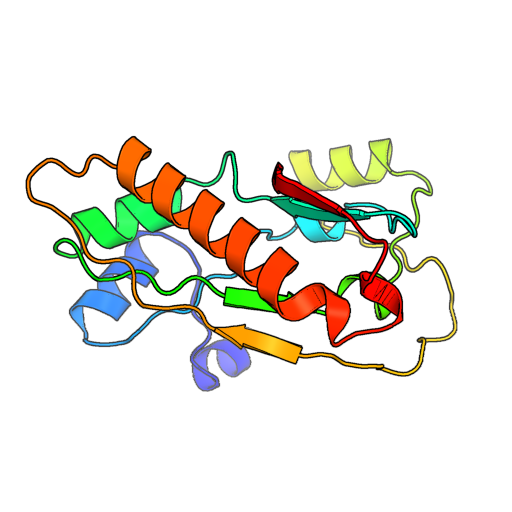1.00 83.81 87 MET A C 1
ATOM 678 O O . MET A 1 87 ? 13.645 16.584 -10.941 1.00 83.81 87 MET A O 1
ATOM 682 N N . LEU A 1 88 ? 14.605 14.577 -11.214 1.00 84.06 88 LEU A N 1
ATOM 683 C CA . LEU A 1 88 ? 13.937 13.957 -10.066 1.00 84.06 88 LEU A CA 1
ATOM 684 C C . LEU A 1 88 ? 14.116 14.734 -8.746 1.00 84.06 88 LEU A C 1
ATOM 686 O O . LEU A 1 88 ? 13.098 14.953 -8.090 1.00 84.06 88 LEU A O 1
ATOM 690 N N . PRO A 1 89 ? 15.315 15.234 -8.369 1.00 84.69 89 PRO A N 1
ATOM 691 C CA . PRO A 1 89 ? 15.471 16.001 -7.129 1.00 84.69 89 PRO A CA 1
ATOM 692 C C . PRO A 1 89 ? 14.612 17.271 -7.097 1.00 84.69 89 PRO A C 1
ATOM 694 O O . PRO A 1 89 ? 14.002 17.586 -6.077 1.00 84.69 89 PRO A O 1
ATOM 697 N N . LEU A 1 90 ? 14.493 17.971 -8.232 1.00 84.12 90 LEU A N 1
ATOM 698 C CA . LEU A 1 90 ? 13.635 19.151 -8.353 1.00 84.12 90 LEU A CA 1
ATOM 699 C C . LEU A 1 90 ? 12.155 18.774 -8.218 1.00 84.12 90 LEU A C 1
ATOM 701 O O . LEU A 1 90 ? 11.410 19.448 -7.516 1.00 84.12 90 LEU A O 1
ATOM 705 N N . ARG A 1 91 ? 11.720 17.681 -8.852 1.00 84.25 91 ARG A N 1
ATOM 706 C CA . ARG A 1 91 ? 10.327 17.213 -8.770 1.00 84.25 91 ARG A CA 1
ATOM 707 C C . ARG A 1 91 ? 9.956 16.730 -7.371 1.00 84.25 91 ARG A C 1
ATOM 709 O O . ARG A 1 91 ? 8.864 17.030 -6.901 1.00 84.25 91 ARG A O 1
ATOM 716 N N . GLN A 1 92 ? 10.869 16.047 -6.685 1.00 83.81 92 GLN A N 1
ATOM 717 C CA . GLN A 1 92 ? 10.708 15.671 -5.280 1.00 83.81 92 GLN A CA 1
ATOM 718 C C . GLN A 1 92 ? 10.638 16.905 -4.377 1.00 83.81 92 GLN A C 1
ATOM 720 O O . GLN A 1 92 ? 9.790 16.964 -3.490 1.00 83.81 92 GLN A O 1
ATOM 725 N N . TRP A 1 93 ? 11.464 17.922 -4.634 1.00 85.19 93 TRP A N 1
ATOM 726 C CA . TRP A 1 93 ? 11.399 19.193 -3.915 1.00 85.19 93 TRP A CA 1
ATOM 727 C C . TRP A 1 93 ? 10.064 19.919 -4.146 1.00 85.19 93 TRP A C 1
ATOM 729 O O . TRP A 1 93 ? 9.441 20.367 -3.184 1.00 85.19 93 TRP A O 1
ATOM 739 N N . LEU A 1 94 ? 9.576 19.984 -5.389 1.00 83.31 94 LEU A N 1
ATOM 740 C CA . LEU A 1 94 ? 8.270 20.569 -5.720 1.00 83.31 94 LEU A CA 1
ATOM 741 C C . LEU A 1 94 ? 7.122 19.798 -5.057 1.00 83.31 94 LEU A C 1
ATOM 743 O O . LEU A 1 94 ? 6.208 20.404 -4.506 1.00 83.31 94 LEU A O 1
ATOM 747 N N . GLN A 1 95 ? 7.180 18.468 -5.051 1.00 83.19 95 GLN A N 1
ATOM 748 C CA . GLN A 1 95 ? 6.182 17.636 -4.387 1.00 83.19 95 GLN A CA 1
ATOM 749 C C . GLN A 1 95 ? 6.200 17.825 -2.868 1.00 83.19 95 GLN A C 1
ATOM 751 O O . GLN A 1 95 ? 5.137 17.926 -2.260 1.00 83.19 95 GLN A O 1
ATOM 756 N N . HIS A 1 96 ? 7.381 17.897 -2.252 1.00 80.00 96 HIS A N 1
ATOM 757 C CA . HIS A 1 96 ? 7.506 18.073 -0.808 1.00 80.00 96 HIS A CA 1
ATOM 758 C C . HIS A 1 96 ? 7.007 19.445 -0.341 1.00 80.00 96 HIS A C 1
ATOM 760 O O . HIS A 1 96 ? 6.291 19.521 0.652 1.00 80.00 96 HIS A O 1
ATOM 766 N N . ASN A 1 97 ? 7.360 20.515 -1.062 1.00 82.56 97 ASN A N 1
ATOM 767 C CA . ASN A 1 97 ? 7.070 21.887 -0.636 1.00 82.56 97 ASN A CA 1
ATOM 768 C C . ASN A 1 97 ? 5.738 22.431 -1.164 1.00 82.56 97 ASN A C 1
ATOM 770 O O . ASN A 1 97 ? 5.090 23.217 -0.481 1.00 82.56 97 ASN A O 1
ATOM 774 N N . LEU A 1 98 ? 5.328 22.038 -2.374 1.00 78.75 98 LEU A N 1
ATOM 775 C CA . LEU A 1 98 ? 4.140 22.578 -3.051 1.00 78.75 98 LEU A CA 1
ATOM 776 C C . LEU A 1 98 ? 3.026 21.539 -3.236 1.00 78.75 98 LEU A C 1
ATOM 778 O O . LEU A 1 98 ? 1.954 21.880 -3.728 1.00 78.75 98 LEU A O 1
ATOM 782 N N . GLY A 1 99 ? 3.265 20.265 -2.904 1.00 73.62 99 GLY A N 1
ATOM 783 C CA . GLY A 1 99 ? 2.301 19.182 -3.130 1.00 73.62 99 GLY A CA 1
ATOM 784 C C . GLY A 1 99 ? 2.096 18.816 -4.607 1.00 73.62 99 GLY A C 1
ATOM 785 O O . GLY A 1 99 ? 1.247 17.981 -4.918 1.00 73.62 99 GLY A O 1
ATOM 786 N N . LEU A 1 100 ? 2.868 19.410 -5.523 1.00 74.06 100 LEU A N 1
ATOM 787 C CA . LEU A 1 100 ? 2.748 19.191 -6.964 1.00 74.06 100 LEU A CA 1
ATOM 788 C C . LEU A 1 100 ? 3.489 17.913 -7.376 1.00 74.06 100 LEU A C 1
ATOM 790 O O . LEU A 1 100 ? 4.704 17.911 -7.573 1.00 74.06 100 LEU A O 1
ATOM 794 N N . GLY A 1 101 ? 2.748 16.813 -7.515 1.00 70.06 101 GLY A N 1
ATOM 795 C CA . GLY A 1 101 ? 3.251 15.590 -8.137 1.00 70.06 101 GLY A CA 1
ATOM 796 C C . GLY A 1 101 ? 3.347 15.763 -9.651 1.00 70.06 101 GLY A C 1
ATOM 797 O O . GLY A 1 101 ? 2.325 15.847 -10.325 1.00 70.06 101 GLY A O 1
ATOM 798 N N . MET A 1 102 ? 4.565 15.814 -10.191 1.00 74.56 102 MET A N 1
ATOM 799 C CA . MET A 1 102 ? 4.808 15.880 -11.637 1.00 74.56 102 MET A CA 1
ATOM 800 C C . MET A 1 102 ? 5.484 14.582 -12.116 1.00 74.56 102 MET A C 1
ATOM 802 O O . MET A 1 102 ? 6.709 14.540 -12.267 1.00 74.56 102 MET A O 1
ATOM 806 N N . PRO A 1 103 ? 4.736 13.483 -12.322 1.00 76.44 103 PRO A N 1
ATOM 807 C CA . PRO A 1 103 ? 5.293 12.310 -12.983 1.00 76.44 103 PRO A CA 1
ATOM 808 C C . PRO A 1 103 ? 5.610 12.672 -14.440 1.00 76.44 103 PRO A C 1
ATOM 810 O O . PRO A 1 103 ? 4.745 13.146 -15.174 1.00 76.44 103 PRO A O 1
ATOM 813 N N . LEU A 1 104 ? 6.865 12.487 -14.854 1.00 79.25 104 LEU A N 1
ATOM 814 C CA . LEU A 1 104 ? 7.274 12.681 -16.244 1.00 79.25 104 LEU A CA 1
ATOM 815 C C . LEU A 1 104 ? 7.350 11.314 -16.925 1.00 79.25 104 LEU A C 1
ATOM 817 O O . LEU A 1 104 ? 8.091 10.460 -16.432 1.00 79.25 104 LEU A O 1
ATOM 821 N N . PRO A 1 105 ? 6.630 11.084 -18.036 1.00 80.50 105 PRO A N 1
ATOM 822 C CA . PRO A 1 105 ? 6.719 9.822 -18.750 1.00 80.50 105 PRO A CA 1
ATOM 823 C C . PRO A 1 105 ? 8.088 9.696 -19.432 1.00 80.50 105 PRO A C 1
ATOM 825 O O . PRO A 1 105 ? 8.609 10.648 -20.008 1.00 80.50 105 PRO A O 1
ATOM 828 N N . LYS A 1 106 ? 8.668 8.498 -19.394 1.00 76.50 106 LYS A N 1
ATOM 829 C CA . LYS A 1 106 ? 9.931 8.148 -20.060 1.00 76.50 106 LYS A CA 1
ATOM 830 C C . LYS A 1 106 ? 9.790 8.079 -21.583 1.00 76.50 106 LYS A C 1
ATOM 832 O O . LYS A 1 106 ? 10.767 8.260 -22.302 1.00 76.50 106 LYS A O 1
ATOM 837 N N . SER A 1 107 ? 8.578 7.827 -22.076 1.00 74.94 107 SER A N 1
ATOM 838 C CA . SER A 1 107 ? 8.242 7.759 -23.499 1.00 74.94 107 SER A CA 1
ATOM 839 C C . SER A 1 107 ? 6.989 8.579 -23.786 1.00 74.94 107 SER A C 1
ATOM 841 O O . SER A 1 107 ? 6.017 8.523 -23.040 1.00 74.94 107 SER A O 1
ATOM 843 N N . VAL A 1 108 ? 6.987 9.294 -24.913 1.00 71.50 108 VAL A N 1
ATOM 844 C CA . VAL A 1 108 ? 5.816 10.039 -25.415 1.00 71.50 108 VAL A CA 1
ATOM 845 C C . VAL A 1 108 ? 4.746 9.090 -25.971 1.00 71.50 108 VAL A C 1
ATOM 847 O O . VAL A 1 108 ? 3.572 9.440 -26.041 1.00 71.50 108 VAL A O 1
ATOM 850 N N . ARG A 1 109 ? 5.136 7.868 -26.364 1.00 70.12 109 ARG A N 1
ATOM 851 C CA . ARG A 1 109 ? 4.198 6.835 -26.816 1.00 70.12 109 ARG A CA 1
ATOM 852 C C . ARG A 1 109 ? 3.760 5.988 -25.622 1.00 70.12 109 ARG A C 1
ATOM 854 O O . ARG A 1 109 ? 4.638 5.341 -25.038 1.00 70.12 109 ARG A O 1
ATOM 861 N N . PRO A 1 110 ? 2.458 5.953 -25.283 1.00 64.50 110 PRO A N 1
ATOM 862 C CA . PRO A 1 110 ? 1.960 5.055 -24.253 1.00 64.50 110 PRO A CA 1
ATOM 863 C C . PRO A 1 110 ? 2.247 3.616 -24.678 1.00 64.50 110 PRO A C 1
ATOM 865 O O . PRO A 1 110 ? 1.967 3.222 -25.814 1.00 64.50 110 PRO A O 1
ATOM 868 N N . LYS A 1 111 ? 2.852 2.835 -23.782 1.00 69.75 111 LYS A N 1
ATOM 869 C CA . LYS A 1 111 ? 2.983 1.398 -24.009 1.00 69.75 111 LYS A CA 1
ATOM 870 C C . LYS A 1 111 ? 1.595 0.773 -23.968 1.00 69.75 111 LYS A C 1
ATOM 872 O O . LYS A 1 111 ? 0.717 1.231 -23.240 1.00 69.75 111 LYS A O 1
ATOM 877 N N . HIS A 1 112 ? 1.398 -0.271 -24.767 1.00 69.50 112 HIS A N 1
ATOM 878 C CA . HIS A 1 112 ? 0.170 -1.047 -24.685 1.00 69.50 112 HIS A CA 1
ATOM 879 C C . HIS A 1 112 ? 0.045 -1.596 -23.262 1.00 69.50 112 HIS A C 1
ATOM 881 O O . HIS A 1 112 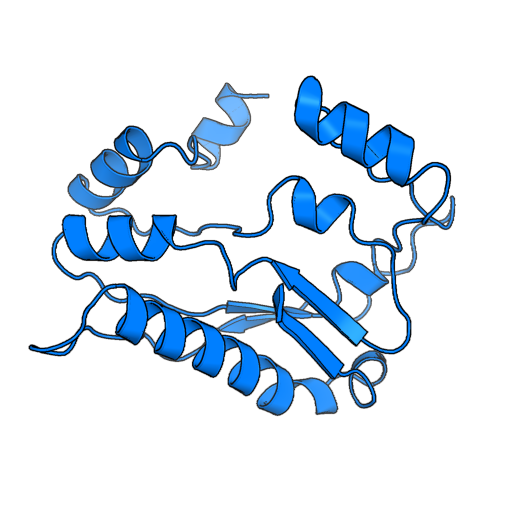? 1.002 -2.197 -22.770 1.00 69.50 112 HIS A O 1
ATOM 887 N N . LEU A 1 113 ? -1.112 -1.392 -22.627 1.00 66.69 113 LEU A N 1
ATOM 888 C CA . LEU A 1 113 ? -1.442 -2.032 -21.357 1.00 66.69 113 LEU A CA 1
ATOM 889 C C . LEU A 1 113 ? -1.316 -3.541 -21.566 1.00 66.69 113 LEU A C 1
ATOM 891 O O . LEU A 1 113 ? -2.098 -4.145 -22.304 1.00 66.69 113 LEU A O 1
ATOM 895 N N . LYS A 1 114 ? -0.269 -4.120 -20.990 1.00 66.44 114 LYS A N 1
ATOM 896 C CA . LYS A 1 114 ? -0.092 -5.560 -20.865 1.00 66.44 114 LYS A CA 1
ATOM 897 C C . LYS A 1 114 ? -0.267 -5.874 -19.390 1.00 66.44 114 LYS A C 1
ATOM 899 O O . LYS A 1 114 ? 0.401 -5.271 -18.557 1.00 66.44 114 LYS A O 1
ATOM 904 N N . ASP A 1 115 ? -1.220 -6.752 -19.106 1.00 70.25 115 ASP A N 1
ATOM 905 C CA . ASP A 1 115 ? -1.442 -7.359 -17.795 1.00 70.25 115 ASP A CA 1
ATOM 906 C C . ASP A 1 115 ? -1.588 -6.359 -16.631 1.00 70.25 115 ASP A C 1
ATOM 908 O O . ASP A 1 115 ? -0.873 -6.430 -15.633 1.00 70.25 115 ASP A O 1
ATOM 912 N N . PHE A 1 116 ? -2.558 -5.439 -16.742 1.00 84.06 116 PHE A N 1
ATOM 913 C CA . PHE A 1 116 ? -3.014 -4.631 -15.604 1.00 84.06 116 PHE A CA 1
ATOM 914 C C . PHE A 1 116 ? -3.939 -5.471 -14.722 1.00 84.06 116 PHE A C 1
ATOM 916 O O . PHE A 1 116 ? -5.140 -5.578 -14.987 1.00 84.06 116 PHE A O 1
ATOM 923 N N . VAL A 1 117 ? -3.371 -6.121 -13.708 1.00 89.38 117 VAL A N 1
ATOM 924 C CA . VAL A 1 117 ? -4.101 -7.088 -12.881 1.00 89.38 117 VAL A CA 1
ATOM 925 C C . VAL A 1 117 ? -3.957 -6.755 -11.410 1.00 89.38 117 VAL A C 1
ATOM 927 O O . VAL A 1 117 ? -2.858 -6.725 -10.861 1.00 89.38 117 VAL A O 1
ATOM 930 N N . VAL A 1 118 ? -5.098 -6.586 -10.748 1.00 92.38 118 VAL A N 1
ATOM 931 C CA . VAL A 1 118 ? -5.164 -6.462 -9.295 1.00 92.38 118 VAL A CA 1
ATOM 932 C C . VAL A 1 118 ? -5.332 -7.850 -8.693 1.00 92.38 118 VAL A C 1
ATOM 934 O O . VAL A 1 118 ? -6.312 -8.543 -8.964 1.00 92.38 118 VAL A O 1
ATOM 937 N N . VAL A 1 119 ? -4.380 -8.254 -7.856 1.00 94.50 119 VAL A N 1
ATOM 938 C CA . VAL A 1 119 ? -4.497 -9.451 -7.024 1.00 94.50 119 VAL A CA 1
ATOM 939 C C . VAL A 1 119 ? -4.962 -9.056 -5.629 1.00 94.50 119 VAL A C 1
ATOM 941 O O . VAL A 1 119 ? -4.471 -8.090 -5.043 1.00 94.50 119 VAL A O 1
ATOM 944 N N . VAL A 1 120 ? -5.921 -9.813 -5.104 1.00 96.44 120 VAL A N 1
ATOM 945 C CA . VAL A 1 120 ? -6.537 -9.580 -3.795 1.00 96.44 120 VAL A CA 1
ATOM 946 C C . VAL A 1 120 ? -6.156 -10.731 -2.871 1.00 96.44 120 VAL A C 1
ATOM 948 O O . VAL A 1 120 ? -6.287 -11.900 -3.241 1.00 96.44 120 VAL A O 1
ATOM 951 N N . GLY A 1 121 ? -5.642 -10.405 -1.689 1.00 96.44 121 GLY A N 1
ATOM 952 C CA . GLY A 1 121 ? -5.273 -11.384 -0.673 1.00 96.44 121 GLY A CA 1
ATOM 953 C C . GLY A 1 121 ? -6.391 -11.736 0.288 1.00 96.44 121 GLY A C 1
ATOM 954 O O . GLY A 1 121 ? -7.515 -11.246 0.201 1.00 96.44 121 GLY A O 1
ATOM 955 N N . ALA A 1 122 ? -6.054 -12.612 1.233 1.00 96.56 122 ALA A N 1
ATOM 956 C CA . ALA A 1 122 ? -6.965 -12.975 2.304 1.00 96.56 122 ALA A CA 1
ATOM 957 C C . ALA A 1 122 ? -7.142 -11.796 3.284 1.00 96.56 122 ALA A C 1
ATOM 959 O O . ALA A 1 122 ? -6.172 -11.075 3.538 1.00 96.56 122 ALA A O 1
ATOM 960 N N . PRO A 1 123 ? -8.342 -11.604 3.860 1.00 97.25 123 PRO A N 1
ATOM 961 C CA . PRO A 1 123 ? -8.558 -10.595 4.889 1.00 97.25 123 PRO A CA 1
ATOM 962 C C . PRO A 1 123 ? -7.678 -10.846 6.120 1.00 97.25 123 PRO A C 1
ATOM 964 O O . PRO A 1 123 ? -7.655 -11.947 6.665 1.00 97.25 123 PRO A O 1
ATOM 967 N N . LEU A 1 124 ? -6.985 -9.809 6.580 1.00 97.31 124 LEU A N 1
ATOM 968 C CA . LEU A 1 124 ? -6.209 -9.805 7.816 1.00 97.31 124 LEU A CA 1
ATOM 969 C C . LEU A 1 124 ? -7.114 -9.365 8.964 1.00 97.31 124 LEU A C 1
ATOM 971 O O . LEU A 1 124 ? -7.610 -8.237 8.972 1.00 97.31 124 LEU A O 1
ATOM 975 N N . THR A 1 125 ? -7.334 -10.256 9.924 1.00 97.00 125 THR A N 1
ATOM 976 C CA . THR A 1 125 ? -8.140 -10.002 11.124 1.00 97.00 125 THR A CA 1
ATOM 977 C C . THR A 1 125 ? -7.253 -9.708 12.326 1.00 97.00 125 THR A C 1
ATOM 979 O O . THR A 1 125 ? -6.142 -10.227 12.428 1.00 97.00 125 THR A O 1
ATOM 982 N N . TRP A 1 126 ? -7.765 -8.910 13.260 1.00 96.94 126 TRP A N 1
ATOM 983 C CA . TRP A 1 126 ? -7.056 -8.554 14.487 1.00 96.94 126 TRP A CA 1
ATOM 984 C C . TRP A 1 126 ? -7.099 -9.689 15.505 1.00 96.94 126 TRP A C 1
ATOM 986 O O . TRP A 1 126 ? -8.174 -10.169 15.858 1.00 96.94 126 TRP A O 1
ATOM 996 N N . GLY A 1 127 ? -5.930 -10.074 16.002 1.00 95.00 127 GLY A N 1
ATOM 997 C CA . GLY A 1 127 ? -5.784 -10.848 17.228 1.00 95.00 127 GLY A CA 1
ATOM 998 C C . GLY A 1 127 ? -6.029 -10.000 18.480 1.00 95.00 127 GLY A C 1
ATOM 999 O O . GLY A 1 127 ? -6.157 -8.769 18.423 1.00 95.00 127 GLY A O 1
ATOM 1000 N N . GLU A 1 128 ? -6.078 -10.664 19.632 1.00 91.00 128 GLU A N 1
ATOM 1001 C CA . GLU A 1 128 ? -6.222 -9.997 20.931 1.00 91.00 128 GLU A CA 1
ATOM 1002 C C . GLU A 1 128 ? -5.021 -9.083 21.218 1.00 91.00 128 GLU A C 1
ATOM 1004 O O . GLU A 1 128 ? -5.218 -7.895 21.489 1.00 91.00 128 GLU A O 1
ATOM 1009 N N . ASP A 1 129 ? -3.807 -9.598 21.001 1.00 92.56 129 ASP A N 1
ATOM 1010 C CA . ASP A 1 129 ? -2.528 -8.916 21.255 1.00 92.56 129 ASP A CA 1
ATOM 1011 C C . ASP A 1 129 ? -2.015 -8.064 20.080 1.00 92.56 129 ASP A C 1
ATOM 1013 O O . ASP A 1 129 ? -0.905 -7.528 20.121 1.00 92.56 129 ASP A O 1
ATOM 1017 N N . ASP A 1 130 ? -2.799 -7.932 19.005 1.00 95.25 130 ASP A N 1
ATOM 1018 C CA . ASP A 1 130 ? -2.347 -7.205 17.821 1.00 95.25 130 ASP A CA 1
ATOM 1019 C C . ASP A 1 130 ? -2.245 -5.698 18.095 1.00 95.25 130 ASP A C 1
ATOM 1021 O O . ASP A 1 130 ? -3.242 -4.977 18.220 1.00 95.25 130 ASP A O 1
ATOM 1025 N N . THR A 1 131 ? -1.010 -5.200 18.111 1.00 95.56 131 THR A N 1
ATOM 1026 C CA . THR A 1 131 ? -0.706 -3.770 18.019 1.00 95.56 131 THR A CA 1
ATOM 1027 C C . THR A 1 131 ? -0.732 -3.282 16.569 1.00 95.56 131 THR A C 1
ATOM 1029 O O . THR A 1 131 ? -0.752 -4.060 15.613 1.00 95.56 131 THR A O 1
ATOM 1032 N N . VAL A 1 132 ? -0.660 -1.964 16.383 1.00 95.69 132 VAL A N 1
ATOM 1033 C CA . VAL A 1 132 ? -0.552 -1.352 15.050 1.00 95.69 132 VAL A CA 1
ATOM 1034 C C . VAL A 1 132 ? 0.697 -1.841 14.318 1.00 95.69 132 VAL A C 1
ATOM 1036 O O . VAL A 1 132 ? 0.650 -2.082 13.118 1.00 95.69 132 VAL A O 1
ATOM 1039 N N . GLU A 1 133 ? 1.806 -2.017 15.028 1.00 95.69 133 GLU A N 1
ATOM 1040 C CA . GLU A 1 133 ? 3.080 -2.476 14.480 1.00 95.69 133 GLU A CA 1
ATOM 1041 C C . GLU A 1 133 ? 2.983 -3.923 14.000 1.00 95.69 133 GLU A C 1
ATOM 1043 O O . GLU A 1 133 ? 3.403 -4.227 12.886 1.00 95.69 133 GLU A O 1
ATOM 1048 N N . THR A 1 134 ? 2.386 -4.802 14.809 1.00 96.56 134 THR A N 1
ATOM 1049 C CA . THR A 1 134 ? 2.205 -6.212 14.435 1.00 96.56 134 THR A CA 1
ATOM 1050 C C . THR A 1 134 ? 1.256 -6.356 13.246 1.00 96.56 134 THR A C 1
ATOM 1052 O O . THR A 1 134 ? 1.572 -7.064 12.292 1.00 96.56 134 THR A O 1
ATOM 1055 N N . MET A 1 135 ? 0.141 -5.619 13.235 1.00 97.12 135 MET A N 1
ATOM 1056 C CA . MET A 1 135 ? -0.809 -5.637 12.124 1.00 97.12 135 MET A CA 1
ATOM 1057 C C . MET A 1 135 ? -0.203 -5.046 10.846 1.00 97.12 135 MET A C 1
ATOM 1059 O O . MET A 1 135 ? -0.399 -5.574 9.752 1.00 97.12 135 MET A O 1
ATOM 1063 N N . HIS A 1 136 ? 0.588 -3.978 10.969 1.00 96.69 136 HIS A N 1
ATOM 1064 C CA . HIS A 1 136 ? 1.325 -3.406 9.844 1.00 96.69 136 HIS A CA 1
ATOM 1065 C C . HIS A 1 136 ? 2.348 -4.396 9.276 1.00 96.69 136 HIS A C 1
ATOM 1067 O O . HIS A 1 136 ? 2.418 -4.565 8.061 1.00 96.69 136 HIS A O 1
ATOM 1073 N N . ALA A 1 137 ? 3.079 -5.111 10.135 1.00 96.25 137 ALA A N 1
ATOM 1074 C CA . ALA A 1 137 ? 4.011 -6.151 9.708 1.00 96.25 137 ALA A CA 1
ATOM 1075 C C . ALA A 1 137 ? 3.295 -7.304 8.982 1.00 96.25 137 ALA A C 1
ATOM 1077 O O . ALA A 1 137 ? 3.750 -7.719 7.915 1.00 96.25 137 ALA A O 1
ATOM 1078 N N . LYS A 1 138 ? 2.141 -7.763 9.494 1.00 96.62 138 LYS A N 1
ATOM 1079 C CA . LYS A 1 138 ? 1.286 -8.753 8.810 1.00 96.62 138 LYS A CA 1
ATOM 1080 C C . LYS A 1 138 ? 0.853 -8.258 7.433 1.00 96.62 138 LYS A C 1
ATOM 1082 O O . LYS A 1 138 ? 0.936 -9.008 6.466 1.00 96.62 138 LYS A O 1
ATOM 1087 N N . TYR A 1 139 ? 0.438 -6.996 7.330 1.00 96.75 139 TYR A N 1
ATOM 1088 C CA . TYR A 1 139 ? 0.061 -6.388 6.056 1.00 96.75 139 TYR A CA 1
ATOM 1089 C C . TYR A 1 139 ? 1.221 -6.366 5.057 1.00 96.75 139 TYR A C 1
ATOM 1091 O O . TYR A 1 139 ? 1.059 -6.823 3.927 1.00 96.75 139 TYR A O 1
ATOM 1099 N N . VAL A 1 140 ? 2.396 -5.880 5.468 1.00 95.69 140 VAL A N 1
ATOM 1100 C CA . VAL A 1 140 ? 3.584 -5.820 4.601 1.00 95.69 140 VAL A CA 1
ATOM 1101 C C . VAL A 1 140 ? 3.992 -7.220 4.138 1.00 95.69 140 VAL A C 1
ATOM 1103 O O . VAL A 1 140 ? 4.245 -7.408 2.949 1.00 95.69 140 VAL A O 1
ATOM 1106 N N . SER A 1 141 ? 3.989 -8.207 5.042 1.00 96.31 141 SER A N 1
ATOM 1107 C CA . SER A 1 141 ? 4.253 -9.610 4.699 1.00 96.31 141 SER A CA 1
ATOM 1108 C C . SER A 1 141 ? 3.229 -10.145 3.701 1.00 96.31 141 SER A C 1
ATOM 1110 O O . SER A 1 141 ? 3.605 -10.721 2.690 1.00 96.31 141 SER A O 1
ATOM 1112 N N . ALA A 1 142 ? 1.937 -9.900 3.920 1.00 96.56 142 ALA A N 1
ATOM 1113 C CA . ALA A 1 142 ? 0.890 -10.399 3.036 1.00 96.56 142 ALA A CA 1
ATOM 1114 C C . ALA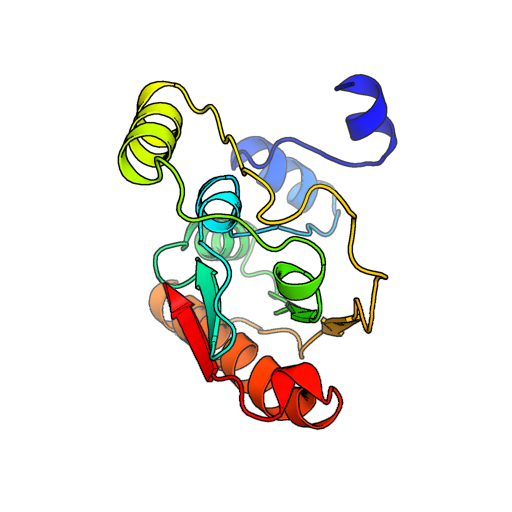 A 1 142 ? 0.968 -9.789 1.626 1.00 96.56 142 ALA A C 1
ATOM 1116 O O . ALA A 1 142 ? 0.751 -10.494 0.643 1.00 96.56 142 ALA A O 1
ATOM 1117 N N . VAL A 1 143 ? 1.304 -8.500 1.503 1.00 95.56 143 VAL A N 1
ATOM 1118 C CA . VAL A 1 143 ? 1.536 -7.855 0.197 1.00 95.56 143 VAL A CA 1
ATOM 1119 C C . VAL A 1 143 ? 2.778 -8.427 -0.485 1.00 95.56 143 VAL A C 1
ATOM 1121 O O . VAL A 1 143 ? 2.736 -8.726 -1.679 1.00 95.56 143 VAL A O 1
ATOM 1124 N N . HIS A 1 144 ? 3.862 -8.622 0.267 1.00 95.75 144 HIS A N 1
ATOM 1125 C CA . HIS A 1 144 ? 5.065 -9.278 -0.233 1.00 95.75 144 HIS A CA 1
ATOM 1126 C C . HIS A 1 144 ? 4.744 -10.683 -0.768 1.00 95.75 144 HIS A C 1
ATOM 1128 O O . HIS A 1 144 ? 5.029 -10.994 -1.923 1.00 95.75 144 HIS A O 1
ATOM 1134 N N . ASP A 1 145 ? 4.061 -11.509 0.018 1.00 96.44 145 ASP A N 1
ATOM 1135 C CA . ASP A 1 145 ? 3.705 -12.874 -0.367 1.00 96.44 145 ASP A CA 1
ATOM 1136 C C . ASP A 1 145 ? 2.752 -12.903 -1.568 1.00 96.44 145 ASP A C 1
ATOM 1138 O O . ASP A 1 145 ? 2.897 -13.743 -2.458 1.00 96.44 145 ASP A O 1
ATOM 1142 N N . LEU A 1 146 ? 1.811 -11.953 -1.651 1.00 95.75 146 LEU A N 1
ATOM 1143 C CA . LEU A 1 146 ? 0.936 -11.790 -2.813 1.00 95.75 146 LEU A CA 1
ATOM 1144 C C . LEU A 1 146 ? 1.718 -11.532 -4.096 1.00 95.75 146 LEU A C 1
ATOM 1146 O O . LEU A 1 146 ? 1.378 -12.112 -5.132 1.00 95.75 146 LEU A O 1
ATOM 1150 N N . PHE A 1 147 ? 2.750 -10.692 -4.033 1.00 95.00 147 PHE A N 1
ATOM 1151 C CA . PHE A 1 147 ? 3.612 -10.433 -5.175 1.00 95.00 147 PHE A CA 1
ATOM 1152 C C . PHE A 1 147 ? 4.321 -11.714 -5.617 1.00 95.00 147 PHE A C 1
ATOM 1154 O O . PHE A 1 147 ? 4.135 -12.157 -6.750 1.00 95.00 147 PHE A O 1
ATOM 1161 N N . TYR A 1 148 ? 5.072 -12.365 -4.724 1.00 96.00 148 TYR A N 1
ATOM 1162 C CA . TYR A 1 148 ? 5.881 -13.535 -5.087 1.00 96.00 148 TYR A CA 1
ATOM 1163 C C . TYR A 1 148 ? 5.036 -14.737 -5.514 1.00 96.00 148 TYR A C 1
ATOM 1165 O O . TYR A 1 148 ? 5.426 -15.460 -6.428 1.00 96.00 148 TYR A O 1
ATOM 1173 N N . LYS A 1 149 ? 3.842 -14.909 -4.939 1.00 95.56 149 LYS A N 1
ATOM 1174 C CA . LYS A 1 149 ? 2.895 -15.956 -5.341 1.00 95.56 149 LYS A CA 1
ATOM 1175 C C . LYS A 1 149 ? 2.362 -15.776 -6.766 1.00 95.56 149 LYS A C 1
ATOM 1177 O O . LYS A 1 149 ? 1.980 -16.758 -7.399 1.00 95.56 149 LYS A O 1
ATOM 1182 N N . ASN A 1 150 ? 2.275 -14.539 -7.258 1.00 93.81 150 ASN A N 1
ATOM 1183 C CA . ASN A 1 150 ? 1.645 -14.239 -8.546 1.00 93.81 150 ASN A CA 1
ATOM 1184 C C . ASN A 1 150 ? 2.626 -13.769 -9.628 1.00 93.81 150 ASN A C 1
ATOM 1186 O O . ASN A 1 150 ? 2.273 -13.858 -10.801 1.00 93.81 150 ASN A O 1
ATOM 1190 N N . ARG A 1 151 ? 3.841 -13.318 -9.284 1.00 92.00 151 ARG A N 1
ATOM 1191 C CA . ARG A 1 151 ? 4.789 -12.712 -10.239 1.00 92.00 151 ARG A CA 1
ATOM 1192 C C . ARG A 1 151 ? 5.140 -13.612 -11.423 1.00 92.00 151 ARG A C 1
ATOM 1194 O O . ARG A 1 151 ? 5.337 -13.111 -12.520 1.00 92.00 151 ARG A O 1
ATOM 1201 N N . GLU A 1 152 ? 5.187 -14.930 -11.223 1.00 91.12 152 GLU A N 1
ATOM 1202 C CA . GLU A 1 152 ? 5.535 -15.894 -12.279 1.00 91.12 152 GLU A CA 1
ATOM 1203 C C . GLU A 1 152 ? 4.454 -16.012 -13.358 1.00 91.12 152 GLU A C 1
ATOM 1205 O O . GLU A 1 152 ? 4.736 -16.446 -14.471 1.00 91.12 152 GLU A O 1
ATOM 1210 N N . ARG A 1 153 ? 3.223 -15.580 -13.058 1.00 89.31 153 ARG A N 1
ATOM 1211 C CA . ARG A 1 153 ? 2.121 -15.547 -14.029 1.00 89.31 153 ARG A CA 1
ATOM 1212 C C . ARG A 1 153 ? 2.315 -14.466 -15.091 1.00 89.31 153 ARG A C 1
ATOM 1214 O O . ARG A 1 153 ? 1.655 -14.524 -16.122 1.00 89.31 153 ARG A O 1
ATOM 1221 N N . TYR A 1 154 ? 3.205 -13.503 -14.845 1.00 86.19 154 TYR A N 1
ATOM 1222 C CA . TYR A 1 154 ? 3.426 -12.350 -15.708 1.00 86.19 154 TYR A CA 1
ATOM 1223 C C . TYR A 1 154 ? 4.884 -12.336 -16.193 1.00 86.19 154 TYR A C 1
ATOM 1225 O O . TYR A 1 154 ? 5.799 -12.148 -15.384 1.00 86.19 154 TYR A O 1
ATOM 1233 N N . PRO A 1 155 ? 5.142 -12.505 -17.505 1.00 85.62 155 PRO A N 1
ATOM 1234 C CA . PRO A 1 155 ? 6.500 -12.620 -18.044 1.00 85.62 155 PRO A CA 1
ATOM 1235 C C . PRO A 1 155 ? 7.429 -11.462 -17.658 1.00 85.62 155 PRO A C 1
ATOM 1237 O O . PRO A 1 155 ? 8.592 -11.686 -17.322 1.00 85.62 155 PRO A O 1
ATOM 1240 N N . ASP A 1 156 ? 6.902 -10.235 -17.635 1.00 84.50 156 ASP A N 1
ATOM 1241 C CA . ASP A 1 156 ? 7.672 -9.032 -17.304 1.00 84.50 156 ASP A CA 1
ATOM 1242 C C . ASP A 1 156 ? 8.027 -8.920 -15.808 1.00 84.50 156 ASP A C 1
ATOM 1244 O O . ASP A 1 156 ? 8.893 -8.120 -15.447 1.00 84.50 156 ASP A O 1
ATOM 1248 N N . TYR A 1 157 ? 7.392 -9.722 -14.944 1.00 87.00 157 TYR A N 1
ATOM 1249 C CA . TYR A 1 157 ? 7.592 -9.742 -13.490 1.00 87.00 157 TYR A CA 1
ATOM 1250 C C . TYR A 1 157 ? 8.320 -10.986 -12.976 1.00 87.00 157 TYR A C 1
ATOM 1252 O O . TYR A 1 157 ? 8.794 -10.975 -11.841 1.00 87.00 157 TYR A O 1
ATOM 1260 N N . ALA A 1 158 ? 8.478 -12.034 -13.791 1.00 86.81 158 ALA A N 1
ATOM 1261 C CA . ALA A 1 158 ? 9.072 -13.306 -13.367 1.00 86.81 158 ALA A CA 1
ATOM 1262 C C . ALA A 1 158 ? 10.471 -13.155 -12.735 1.00 86.81 158 ALA A C 1
ATOM 1264 O O . ALA A 1 158 ? 10.825 -13.886 -11.812 1.00 86.81 158 ALA A O 1
ATOM 1265 N N . LYS A 1 159 ? 11.258 -12.180 -13.209 1.00 88.69 159 LYS A N 1
ATOM 1266 C CA . LYS A 1 159 ? 12.600 -11.860 -12.690 1.00 88.69 159 LYS A CA 1
ATOM 1267 C C . LYS A 1 159 ? 12.648 -10.576 -11.859 1.00 88.69 159 LYS A C 1
ATOM 1269 O O . LYS A 1 159 ? 13.736 -10.164 -11.470 1.00 88.69 159 LYS A O 1
ATOM 1274 N N . ARG A 1 160 ? 11.503 -9.925 -11.625 1.00 90.44 160 ARG A N 1
ATOM 1275 C CA . ARG A 1 160 ? 11.448 -8.697 -10.832 1.00 90.44 160 ARG A CA 1
ATOM 1276 C C . ARG A 1 160 ? 11.400 -9.012 -9.346 1.00 90.44 160 ARG A C 1
ATOM 1278 O O . ARG A 1 160 ? 10.766 -9.977 -8.906 1.00 90.44 160 ARG A O 1
ATOM 1285 N N . GLU A 1 161 ? 12.045 -8.147 -8.585 1.00 93.31 161 GLU A N 1
ATOM 1286 C CA . GLU A 1 161 ? 11.947 -8.111 -7.130 1.00 93.31 161 GLU A CA 1
ATOM 1287 C C . GLU A 1 161 ? 10.945 -7.045 -6.687 1.00 93.31 161 GLU A C 1
ATOM 1289 O O . GLU A 1 161 ? 10.673 -6.094 -7.419 1.00 93.31 161 GLU A O 1
ATOM 1294 N N . LEU A 1 162 ? 10.394 -7.200 -5.485 1.00 92.88 162 LEU A N 1
ATOM 1295 C CA . LEU A 1 162 ? 9.560 -6.179 -4.861 1.00 92.88 162 LEU A CA 1
ATOM 1296 C C . LEU A 1 162 ? 10.364 -5.443 -3.790 1.00 92.88 162 LEU A C 1
ATOM 1298 O O . LEU A 1 162 ? 10.829 -6.050 -2.826 1.00 92.88 162 LEU A O 1
ATOM 1302 N N . VAL A 1 163 ? 10.469 -4.125 -3.931 1.00 93.12 163 VAL A N 1
ATOM 1303 C CA . VAL A 1 163 ? 11.069 -3.224 -2.949 1.00 93.12 163 VAL A CA 1
ATOM 1304 C C . VAL A 1 163 ? 9.955 -2.501 -2.199 1.00 93.12 163 VAL A C 1
ATOM 1306 O O . VAL A 1 163 ? 9.110 -1.836 -2.792 1.00 93.12 163 VAL A O 1
ATOM 1309 N N . ILE A 1 164 ? 9.954 -2.613 -0.873 1.00 90.12 164 ILE A N 1
ATOM 1310 C CA . ILE A 1 164 ? 8.952 -1.972 -0.015 1.00 90.12 164 ILE A CA 1
ATOM 1311 C C . ILE A 1 164 ? 9.611 -0.833 0.775 1.00 90.12 164 ILE A C 1
ATOM 1313 O O . ILE A 1 164 ? 10.477 -1.078 1.621 1.00 90.12 164 ILE A O 1
ATOM 1317 N N . GLN A 1 165 ? 9.194 0.407 0.498 1.00 86.81 165 GLN A N 1
ATOM 1318 C CA . GLN A 1 165 ? 9.703 1.658 1.090 1.00 86.81 165 GLN A CA 1
ATOM 1319 C C . GLN A 1 165 ? 8.708 2.343 2.033 1.00 86.81 165 GLN A C 1
ATOM 1321 O O . GLN A 1 165 ? 7.489 2.073 1.962 1.00 86.81 165 GLN A O 1
#